Protein AF-A0A972RVZ0-F1 (afdb_monomer_lite)

Foldseek 3Di:
DDPVVVVVVVVVVVVVVVVVVVVVVVVLVVLVVVLVVPPDPDPVSSVVSVVVSVVVVVVVVVCCVPVVD

pLDDT: mean 94.27, std 8.11, range [54.34, 98.5]

Radius of gyration: 18.4 Å; chains: 1; bounding box: 46×16×48 Å

Secondary structure (DSSP, 8-state):
--HHHHHHHHHHHHHHHHHHHHHHHHHHHHHHHHHHHT--SSHHHHHHHHHHHHHHHHHHHHHHHHH--

Structure (mmCIF, N/CA/C/O backbone):
data_AF-A0A972RVZ0-F1
#
_entry.id   AF-A0A972RVZ0-F1
#
loop_
_atom_site.group_PDB
_atom_site.id
_atom_site.type_symbol
_atom_site.label_atom_id
_atom_site.label_alt_id
_atom_site.label_comp_id
_atom_site.label_asym_id
_atom_site.label_entity_id
_atom_site.label_seq_id
_atom_site.pdbx_PDB_ins_code
_atom_site.Cartn_x
_atom_site.Cartn_y
_atom_site.Cartn_z
_atom_site.occupancy
_atom_site.B_iso_or_equiv
_atom_site.auth_seq_id
_atom_site.auth_comp_id
_atom_site.auth_asym_id
_atom_site.auth_atom_id
_atom_site.pdbx_PDB_model_num
ATOM 1 N N . MET A 1 1 ? 29.443 -2.604 -25.325 1.00 64.12 1 MET A N 1
ATOM 2 C CA . MET A 1 1 ? 27.963 -2.638 -25.312 1.00 64.12 1 MET A CA 1
ATOM 3 C C . MET A 1 1 ? 27.452 -1.565 -26.257 1.00 64.12 1 MET A C 1
ATOM 5 O O . MET A 1 1 ? 27.966 -0.456 -26.199 1.00 64.12 1 MET A O 1
ATOM 9 N N . ASP A 1 2 ? 26.500 -1.894 -27.132 1.00 89.00 2 ASP A N 1
ATOM 10 C CA . ASP A 1 2 ? 25.871 -0.929 -28.045 1.00 89.00 2 ASP A CA 1
ATOM 11 C C . ASP A 1 2 ? 25.098 0.136 -27.239 1.00 89.00 2 ASP A C 1
ATOM 13 O O . ASP A 1 2 ? 24.333 -0.192 -26.329 1.00 89.00 2 ASP A O 1
ATOM 17 N N . ARG A 1 3 ? 25.307 1.420 -27.556 1.00 88.75 3 ARG A N 1
ATOM 18 C CA . ARG A 1 3 ? 24.636 2.555 -26.904 1.00 88.75 3 ARG A CA 1
ATOM 19 C C . ARG A 1 3 ? 23.113 2.476 -27.036 1.00 88.75 3 ARG A C 1
ATOM 21 O O . ARG A 1 3 ? 22.418 2.772 -26.068 1.00 88.75 3 ARG A O 1
ATOM 28 N N . LYS A 1 4 ? 22.604 2.015 -28.183 1.00 90.31 4 LYS A N 1
ATOM 29 C CA . LYS A 1 4 ? 21.162 1.831 -28.407 1.00 90.31 4 LYS A CA 1
ATOM 30 C C . LYS A 1 4 ? 20.591 0.747 -27.497 1.00 90.31 4 LYS A C 1
ATOM 32 O O . LYS A 1 4 ? 19.521 0.927 -26.922 1.00 90.31 4 LYS A O 1
ATOM 37 N N . LEU A 1 5 ? 21.330 -0.349 -27.314 1.00 93.19 5 LEU A N 1
ATOM 38 C CA . LEU A 1 5 ? 20.944 -1.425 -26.400 1.00 93.19 5 LEU A CA 1
ATOM 39 C C . LEU A 1 5 ? 20.910 -0.931 -24.944 1.00 93.19 5 LEU A C 1
ATOM 41 O O . LEU A 1 5 ? 19.968 -1.230 -24.214 1.00 93.19 5 LEU A O 1
ATOM 45 N N . LEU A 1 6 ? 21.892 -0.126 -24.527 1.00 94.75 6 LEU A N 1
ATOM 46 C CA . LEU A 1 6 ? 21.915 0.469 -23.185 1.00 94.75 6 LEU A CA 1
ATOM 47 C C . LEU A 1 6 ? 20.724 1.404 -22.933 1.00 94.75 6 LEU A C 1
ATOM 49 O O . LEU A 1 6 ? 20.141 1.369 -21.851 1.00 94.75 6 LEU A O 1
ATOM 53 N N . GLU A 1 7 ? 20.350 2.231 -23.908 1.00 95.00 7 GLU A N 1
ATOM 54 C CA . GLU A 1 7 ? 19.196 3.133 -23.796 1.00 95.00 7 GLU A CA 1
ATOM 55 C C . GLU A 1 7 ? 17.873 2.359 -23.695 1.00 95.00 7 GLU A C 1
ATOM 57 O O . GLU A 1 7 ? 17.035 2.679 -22.850 1.00 95.00 7 GLU A O 1
ATOM 62 N N . GLN A 1 8 ? 17.716 1.289 -24.479 1.00 94.69 8 GLN A N 1
ATOM 63 C CA . GLN A 1 8 ? 16.549 0.405 -24.399 1.00 94.69 8 GLN A CA 1
ATOM 64 C C . GLN A 1 8 ? 16.443 -0.298 -23.041 1.00 94.69 8 GLN A C 1
ATOM 66 O O . GLN A 1 8 ? 15.361 -0.337 -22.455 1.00 94.69 8 GLN A O 1
ATOM 71 N N . ILE A 1 9 ? 17.561 -0.809 -22.511 1.00 95.62 9 ILE A N 1
ATOM 72 C CA . ILE A 1 9 ? 17.596 -1.448 -21.189 1.00 95.62 9 ILE A CA 1
ATOM 73 C C . ILE A 1 9 ? 17.208 -0.442 -20.103 1.00 95.62 9 ILE A C 1
ATOM 75 O O . ILE A 1 9 ? 16.351 -0.747 -19.277 1.00 95.62 9 ILE A O 1
ATOM 79 N N . LYS A 1 10 ? 17.778 0.771 -20.119 1.00 94.75 10 LYS A N 1
ATOM 80 C CA . LYS A 1 10 ? 17.436 1.820 -19.143 1.00 94.75 10 LYS A CA 1
ATOM 81 C C . LYS A 1 10 ? 15.954 2.169 -19.174 1.00 94.75 10 LYS A C 1
ATOM 83 O O . LYS A 1 10 ? 15.334 2.255 -18.118 1.00 94.75 10 LYS A O 1
ATOM 88 N N . LYS A 1 11 ? 15.386 2.337 -20.371 1.00 96.25 11 LYS A N 1
ATOM 89 C CA . LYS A 1 11 ? 13.960 2.631 -20.535 1.00 96.25 11 LYS A CA 1
ATOM 90 C C . LYS A 1 11 ? 13.094 1.520 -19.941 1.00 96.25 11 LYS A C 1
ATOM 92 O O . LYS A 1 11 ? 12.221 1.809 -19.133 1.00 96.25 11 LYS A O 1
ATOM 97 N N . LYS A 1 12 ? 13.389 0.260 -20.270 1.00 96.31 12 LYS A N 1
ATOM 98 C CA . LYS A 1 12 ? 12.640 -0.891 -19.754 1.00 96.31 12 LYS A CA 1
ATOM 99 C C . LYS A 1 12 ? 12.743 -1.017 -18.232 1.00 96.31 12 LYS A C 1
ATOM 101 O O . LYS A 1 12 ? 11.749 -1.285 -17.573 1.00 96.31 12 LYS A O 1
ATOM 106 N N . VAL A 1 13 ? 13.929 -0.792 -17.663 1.00 96.81 13 VAL A N 1
ATOM 107 C CA . VAL A 1 13 ? 14.114 -0.778 -16.203 1.00 96.81 13 VAL A CA 1
ATOM 108 C C . VAL A 1 13 ? 13.269 0.322 -15.566 1.00 96.81 13 VAL A C 1
ATOM 110 O O . VAL A 1 13 ? 12.588 0.061 -14.581 1.00 96.81 13 VAL A O 1
ATOM 113 N N . GLN A 1 14 ? 13.264 1.527 -16.138 1.00 96.88 14 GLN A N 1
ATOM 114 C CA . GLN A 1 14 ? 12.454 2.628 -15.621 1.00 96.88 14 GLN A CA 1
ATOM 115 C C . GLN A 1 14 ? 10.952 2.315 -15.675 1.00 96.88 14 GLN A C 1
ATOM 117 O O . GLN A 1 14 ? 10.242 2.586 -14.712 1.00 96.88 14 GLN A O 1
ATOM 122 N N . GLU A 1 15 ? 10.473 1.727 -16.773 1.00 97.38 15 GLU A N 1
ATOM 123 C CA . GLU A 1 15 ? 9.073 1.312 -16.923 1.00 97.38 15 GLU A CA 1
ATOM 124 C C . GLU A 1 15 ? 8.674 0.268 -15.870 1.00 97.38 15 GLU A C 1
ATOM 126 O O . GLU A 1 15 ? 7.634 0.410 -15.227 1.00 97.38 15 GLU A O 1
ATOM 131 N N . GLU A 1 16 ? 9.519 -0.737 -15.629 1.00 97.06 16 GLU A N 1
ATOM 132 C CA . GLU A 1 16 ? 9.266 -1.751 -14.599 1.00 97.06 16 GLU A CA 1
ATOM 133 C C . GLU A 1 16 ? 9.310 -1.166 -13.179 1.00 97.06 16 GLU A C 1
ATOM 135 O O . GLU A 1 16 ? 8.489 -1.542 -12.343 1.00 97.06 16 GLU A O 1
ATOM 140 N N . LEU A 1 17 ? 10.209 -0.216 -12.898 1.00 96.56 17 LEU A N 1
ATOM 141 C CA . LEU A 1 17 ? 10.255 0.476 -11.604 1.00 96.56 17 LEU A CA 1
ATOM 142 C C . LEU A 1 17 ? 8.971 1.270 -11.346 1.00 96.56 17 LEU A C 1
ATOM 144 O O . LEU A 1 17 ? 8.373 1.125 -10.282 1.00 96.56 17 LEU A O 1
ATOM 148 N N . VAL A 1 18 ? 8.515 2.046 -12.335 1.00 97.88 18 VAL A N 1
ATOM 149 C CA . VAL A 1 18 ? 7.257 2.804 -12.244 1.00 97.88 18 VAL A CA 1
ATOM 150 C C . VAL A 1 18 ? 6.075 1.856 -12.048 1.00 97.88 18 VAL A C 1
ATOM 152 O O . VAL A 1 18 ? 5.236 2.080 -11.179 1.00 97.88 18 VAL A O 1
ATOM 155 N N . LYS A 1 19 ? 6.025 0.753 -12.802 1.00 97.81 19 LYS A N 1
ATOM 156 C CA . LYS A 1 19 ? 4.981 -0.264 -12.649 1.00 97.81 19 LYS A CA 1
ATOM 157 C C . LYS A 1 19 ? 4.973 -0.867 -11.241 1.00 97.81 19 LYS A C 1
ATOM 159 O O . LYS A 1 19 ? 3.911 -0.983 -10.636 1.00 97.81 19 LYS A O 1
ATOM 164 N N . LYS A 1 20 ? 6.141 -1.215 -10.693 1.00 95.94 20 LYS A N 1
ATOM 165 C CA . LYS A 1 20 ? 6.263 -1.774 -9.336 1.00 95.94 20 LYS A CA 1
ATOM 166 C C . LYS A 1 20 ? 5.869 -0.783 -8.249 1.00 95.94 20 LYS A C 1
ATOM 168 O O . LYS A 1 20 ? 5.295 -1.195 -7.237 1.00 95.94 20 LYS A O 1
ATOM 173 N N . GLU A 1 21 ? 6.162 0.497 -8.445 1.00 96.56 21 GLU A N 1
ATOM 174 C CA . GLU A 1 21 ? 5.727 1.561 -7.544 1.00 96.56 21 GLU A CA 1
ATOM 175 C C . GLU A 1 21 ? 4.200 1.685 -7.538 1.00 96.56 21 GLU A C 1
ATOM 177 O O . GLU A 1 21 ? 3.598 1.639 -6.465 1.00 96.56 21 GLU A O 1
ATOM 182 N N . ILE A 1 22 ? 3.570 1.726 -8.718 1.00 98.12 22 ILE A N 1
ATOM 183 C CA . ILE A 1 22 ? 2.107 1.754 -8.861 1.00 98.12 22 ILE A CA 1
ATOM 184 C C . ILE A 1 22 ? 1.473 0.537 -8.178 1.00 98.12 22 ILE A C 1
ATOM 186 O O . ILE A 1 22 ? 0.643 0.714 -7.289 1.00 98.12 22 ILE A O 1
ATOM 190 N N . GLU A 1 23 ? 1.919 -0.683 -8.502 1.00 97.62 23 GLU A N 1
ATOM 191 C CA . GLU A 1 23 ? 1.409 -1.925 -7.895 1.00 97.62 23 GLU A CA 1
ATOM 192 C C . GLU A 1 23 ? 1.516 -1.896 -6.358 1.00 97.62 23 GLU A C 1
ATOM 194 O O . GLU A 1 23 ? 0.625 -2.355 -5.636 1.00 97.62 23 GLU A O 1
ATOM 199 N N . SER A 1 24 ? 2.615 -1.343 -5.836 1.00 96.75 24 SER A N 1
ATOM 200 C CA . SER A 1 24 ? 2.837 -1.223 -4.394 1.00 96.75 24 SER A CA 1
ATOM 201 C C . SER A 1 24 ? 1.880 -0.219 -3.749 1.00 96.75 24 SER A C 1
ATOM 203 O O . SER A 1 24 ? 1.337 -0.498 -2.678 1.00 96.75 24 SER A O 1
ATOM 205 N N . LEU A 1 25 ? 1.663 0.935 -4.384 1.00 98.12 25 LEU A N 1
ATOM 206 C CA . LEU A 1 25 ? 0.744 1.966 -3.904 1.00 98.12 25 LEU A CA 1
ATOM 207 C C . LEU A 1 25 ? -0.712 1.496 -3.953 1.00 98.12 25 LEU A C 1
ATOM 209 O O . LEU A 1 25 ? -1.428 1.658 -2.966 1.00 98.12 25 LEU A O 1
ATOM 213 N N . GLU A 1 26 ? -1.135 0.865 -5.049 1.00 98.50 26 GLU A N 1
ATOM 214 C CA . GLU A 1 26 ? -2.485 0.313 -5.210 1.00 98.50 26 GLU A CA 1
ATOM 215 C C . GLU A 1 26 ? -2.795 -0.735 -4.141 1.00 98.50 26 GLU A C 1
ATOM 217 O O . GLU A 1 26 ? -3.852 -0.691 -3.506 1.00 98.50 26 GLU A O 1
ATOM 222 N N . TYR A 1 27 ? -1.848 -1.639 -3.876 1.00 97.81 27 TYR A N 1
ATOM 223 C CA . TYR A 1 27 ? -1.992 -2.624 -2.812 1.00 97.81 27 TYR A CA 1
ATOM 224 C C . TYR A 1 27 ? -2.226 -1.949 -1.454 1.00 97.81 27 TYR A C 1
ATOM 226 O O . TYR A 1 27 ? -3.204 -2.261 -0.769 1.00 97.81 27 TYR A O 1
ATOM 234 N N . TRP A 1 28 ? -1.375 -0.996 -1.065 1.00 97.94 28 TRP A N 1
ATOM 235 C CA . TRP A 1 28 ? -1.506 -0.338 0.237 1.00 97.94 28 TRP A CA 1
ATOM 236 C C . TRP A 1 28 ? -2.752 0.533 0.350 1.00 97.94 28 TRP A C 1
ATOM 238 O O . TRP A 1 28 ? -3.380 0.549 1.410 1.00 97.94 28 TRP A O 1
ATOM 248 N N . LEU A 1 29 ? -3.145 1.201 -0.734 1.00 98.25 29 LEU A N 1
ATOM 249 C CA . LEU A 1 29 ? -4.397 1.941 -0.793 1.00 98.25 29 LEU A CA 1
ATOM 250 C C . LEU A 1 29 ? -5.590 1.004 -0.581 1.00 98.25 29 LEU A C 1
ATOM 252 O O . LEU A 1 29 ? -6.444 1.300 0.252 1.00 98.25 29 LEU A O 1
ATOM 256 N N . SER A 1 30 ? -5.616 -0.148 -1.258 1.00 98.12 30 SER A N 1
ATOM 257 C CA . SER A 1 30 ? -6.694 -1.132 -1.108 1.00 98.12 30 SER A CA 1
ATOM 258 C C . SER A 1 30 ? -6.790 -1.670 0.325 1.00 98.12 30 SER A C 1
ATOM 260 O O . SER A 1 30 ? -7.881 -1.811 0.877 1.00 98.12 30 SER A O 1
ATOM 262 N N . GLU A 1 31 ? -5.653 -1.910 0.979 1.00 97.81 31 GLU A N 1
ATOM 263 C CA . GLU A 1 31 ? -5.613 -2.368 2.366 1.00 97.81 31 GLU A CA 1
ATOM 264 C C . GLU A 1 31 ? -6.090 -1.290 3.348 1.00 97.81 31 GLU A C 1
ATOM 266 O O . GLU A 1 31 ? -6.773 -1.608 4.323 1.00 97.81 31 GLU A O 1
ATOM 271 N N . LEU A 1 32 ? -5.786 -0.016 3.087 1.00 97.88 32 LEU A N 1
ATOM 272 C CA . LEU A 1 32 ? -6.288 1.097 3.891 1.00 97.88 32 LEU A CA 1
ATOM 273 C C . LEU A 1 32 ? -7.790 1.326 3.672 1.00 97.88 32 LEU A C 1
ATOM 275 O O . LEU A 1 32 ? -8.524 1.556 4.632 1.00 97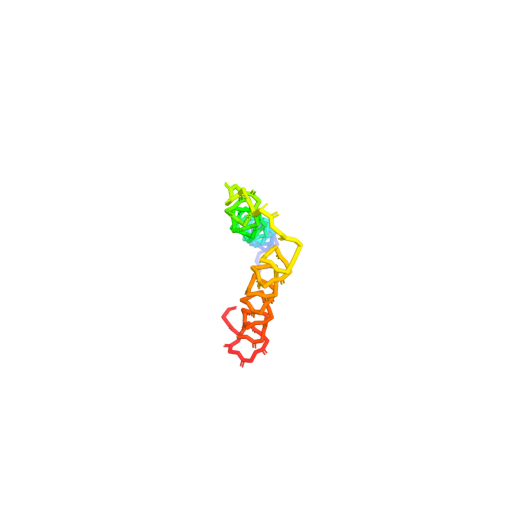.88 32 LEU A O 1
ATOM 279 N N . GLN A 1 33 ? -8.270 1.206 2.432 1.00 97.88 33 GLN A N 1
ATOM 280 C CA . GLN A 1 33 ? -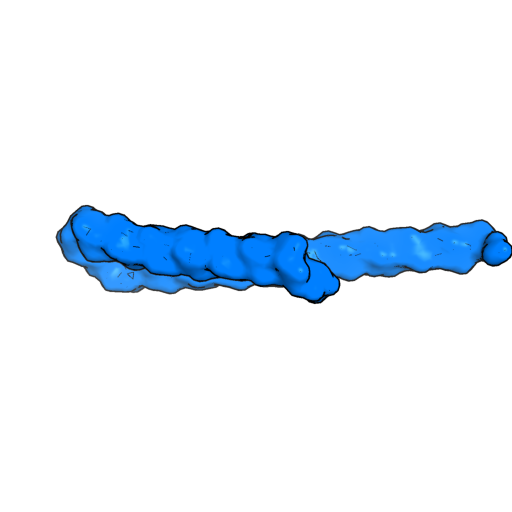9.696 1.275 2.106 1.00 97.88 33 GLN A CA 1
ATOM 281 C C . GLN A 1 33 ? -10.488 0.183 2.829 1.00 97.88 33 GLN A C 1
ATOM 283 O O . GLN A 1 33 ? -11.567 0.463 3.348 1.00 97.88 33 GLN A O 1
ATOM 288 N N . LYS A 1 34 ? -9.932 -1.032 2.955 1.00 96.88 34 LYS A N 1
ATOM 289 C CA . LYS A 1 34 ? -10.533 -2.096 3.774 1.00 96.88 34 LYS A CA 1
ATOM 290 C C . LYS A 1 34 ? -10.688 -1.663 5.227 1.00 96.88 34 LYS A C 1
ATOM 292 O O . LYS A 1 34 ? -11.767 -1.851 5.777 1.00 96.88 34 LYS A O 1
ATOM 297 N N . VAL A 1 35 ? -9.662 -1.057 5.835 1.00 96.81 35 VAL A N 1
ATOM 298 C CA . VAL A 1 35 ? -9.765 -0.507 7.200 1.00 96.81 35 VAL A CA 1
ATOM 299 C C . VAL A 1 35 ? -10.892 0.521 7.267 1.00 96.81 35 VAL A C 1
ATOM 301 O O . VAL A 1 35 ? -11.782 0.381 8.096 1.00 96.81 35 VAL A O 1
ATOM 304 N N . TYR A 1 36 ? -10.913 1.496 6.360 1.00 94.50 36 TYR A N 1
ATOM 305 C CA . TYR A 1 36 ? -11.937 2.543 6.343 1.00 94.50 36 TYR A CA 1
ATOM 306 C C . TYR A 1 36 ? -13.367 1.995 6.177 1.00 94.50 36 TYR A C 1
ATOM 308 O O . TYR A 1 36 ? -14.294 2.451 6.841 1.00 94.50 36 TYR A O 1
ATOM 316 N N . SER A 1 37 ? -13.547 0.972 5.337 1.00 96.56 37 SER A N 1
ATOM 317 C CA . SER A 1 37 ? -14.859 0.387 5.031 1.00 96.56 37 SER A CA 1
ATOM 318 C C . SER A 1 37 ? -15.507 -0.393 6.182 1.00 96.56 37 SER A C 1
ATOM 320 O O . SER A 1 37 ? -16.686 -0.725 6.096 1.00 96.56 37 SER A O 1
ATOM 322 N N . LYS A 1 38 ? -14.773 -0.685 7.265 1.00 94.81 38 LYS A N 1
ATOM 323 C CA . LYS A 1 38 ? -15.274 -1.497 8.387 1.00 94.81 38 LYS A CA 1
ATOM 324 C C . LYS A 1 38 ? -16.306 -0.794 9.270 1.00 94.81 38 LYS A C 1
ATOM 326 O O . LYS A 1 38 ? -16.907 -1.460 10.106 1.00 94.81 38 LYS A O 1
ATOM 331 N N . GLY A 1 39 ? -16.513 0.516 9.111 1.00 91.94 39 GLY A N 1
ATOM 332 C CA . GLY A 1 39 ? -17.544 1.248 9.854 1.00 91.94 39 GLY A CA 1
ATOM 333 C C . GLY A 1 39 ? -17.364 1.167 11.374 1.00 91.94 39 GLY A C 1
ATOM 334 O O . GLY A 1 39 ? -18.326 0.886 12.090 1.00 91.94 39 GLY A O 1
ATOM 335 N N . HIS A 1 40 ? -16.129 1.365 11.855 1.00 95.50 40 HIS A N 1
ATOM 336 C CA . HIS A 1 40 ? -15.783 1.297 13.280 1.00 95.50 40 HIS A CA 1
ATOM 337 C C . HIS A 1 40 ? -16.705 2.174 14.124 1.00 95.50 40 HIS A C 1
ATOM 339 O O . HIS A 1 40 ? -16.921 3.344 13.807 1.00 95.50 40 HIS A O 1
ATOM 345 N N . GLN A 1 41 ? -17.216 1.617 15.217 1.00 95.81 41 GLN A N 1
ATOM 346 C CA . GLN A 1 41 ? -18.155 2.317 16.096 1.00 95.81 41 GLN A CA 1
ATOM 347 C C . GLN A 1 41 ? -17.418 3.157 17.138 1.00 95.81 41 GLN A C 1
ATOM 349 O O . GLN A 1 41 ? -17.957 4.128 17.670 1.00 95.81 41 GLN A O 1
ATOM 354 N N . THR A 1 42 ? -16.165 2.796 17.426 1.00 97.56 42 THR A N 1
ATOM 355 C CA . THR A 1 42 ? -15.357 3.462 18.440 1.00 97.56 42 THR A CA 1
ATOM 356 C C . THR A 1 42 ? -13.957 3.806 17.932 1.00 97.56 42 THR A C 1
ATOM 358 O O . THR A 1 42 ? -13.358 3.119 17.101 1.00 97.56 42 THR A O 1
ATOM 361 N N . LEU A 1 43 ? -13.386 4.888 18.467 1.00 96.06 43 LEU A N 1
ATOM 362 C CA . LEU A 1 43 ? -12.018 5.298 18.143 1.00 96.06 43 LEU A CA 1
ATOM 363 C C . LEU A 1 43 ? -10.959 4.224 18.489 1.00 96.06 43 LEU A C 1
ATOM 365 O O . LEU A 1 43 ? -10.009 4.073 17.716 1.00 96.06 43 LEU A O 1
ATOM 369 N N . PRO A 1 44 ? -11.059 3.476 19.609 1.00 97.75 44 PRO A N 1
ATOM 370 C CA . PRO A 1 44 ? -10.144 2.371 19.892 1.00 97.75 44 PRO A CA 1
ATOM 371 C C . PRO A 1 44 ? -10.135 1.269 18.823 1.00 97.75 44 PRO A C 1
ATOM 373 O O . PRO A 1 44 ? -9.053 0.797 18.475 1.00 97.75 44 PRO A O 1
ATOM 376 N N . GLU A 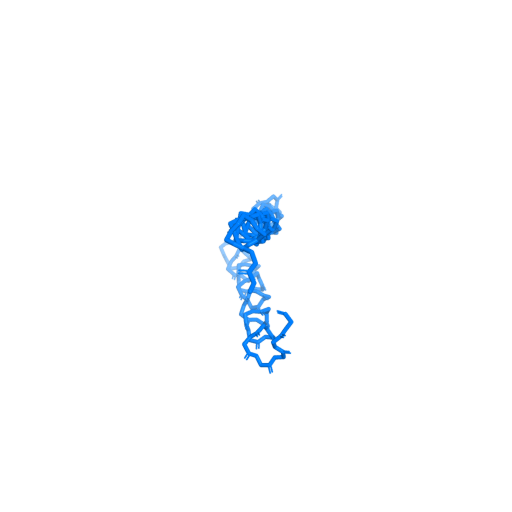1 45 ? -11.291 0.898 18.264 1.00 96.81 45 GLU A N 1
ATOM 377 C CA . GLU A 1 45 ? -11.378 -0.091 17.176 1.00 96.81 45 GLU A CA 1
ATOM 378 C C . GLU A 1 45 ? -10.618 0.381 15.931 1.00 96.81 45 GLU A C 1
ATOM 380 O O . GLU A 1 45 ? -9.754 -0.336 15.422 1.00 96.81 45 GLU A O 1
ATOM 385 N N . LEU A 1 46 ? -10.854 1.628 15.505 1.00 97.38 46 LEU A N 1
ATOM 386 C CA . LEU A 1 46 ? -10.139 2.234 14.380 1.00 97.38 46 LEU A CA 1
ATOM 387 C C . LEU A 1 46 ? -8.623 2.272 14.632 1.00 97.38 46 LEU A C 1
ATOM 389 O O . LEU A 1 46 ? -7.829 1.915 13.761 1.00 97.38 46 LEU A O 1
ATOM 393 N N . LYS A 1 47 ? -8.198 2.675 15.838 1.00 97.56 47 LYS A N 1
ATOM 394 C CA . LYS A 1 47 ? -6.774 2.710 16.217 1.00 97.56 47 LYS A CA 1
ATOM 395 C C . LYS A 1 47 ? -6.131 1.322 16.180 1.00 97.56 47 LYS A C 1
ATOM 397 O O . LYS A 1 47 ? -4.969 1.215 15.787 1.00 97.56 47 LYS A O 1
ATOM 402 N N . SER A 1 48 ? -6.859 0.284 16.591 1.00 97.88 48 SER A N 1
ATOM 403 C CA . SER A 1 48 ? -6.388 -1.104 16.544 1.00 97.88 48 SER A CA 1
ATOM 404 C C . SER A 1 48 ? -6.136 -1.550 15.103 1.00 97.88 48 SER A C 1
ATOM 406 O O . SER A 1 48 ? -5.041 -2.012 14.778 1.00 97.88 48 SER A O 1
ATOM 408 N N . ASP A 1 49 ? -7.097 -1.321 14.210 1.00 97.62 49 ASP A N 1
ATOM 409 C CA . ASP A 1 49 ? -6.973 -1.717 12.807 1.00 97.62 49 ASP A CA 1
ATOM 410 C C . ASP A 1 49 ? -5.906 -0.919 12.051 1.00 97.62 49 ASP A C 1
ATOM 412 O O . ASP A 1 49 ? -5.142 -1.487 11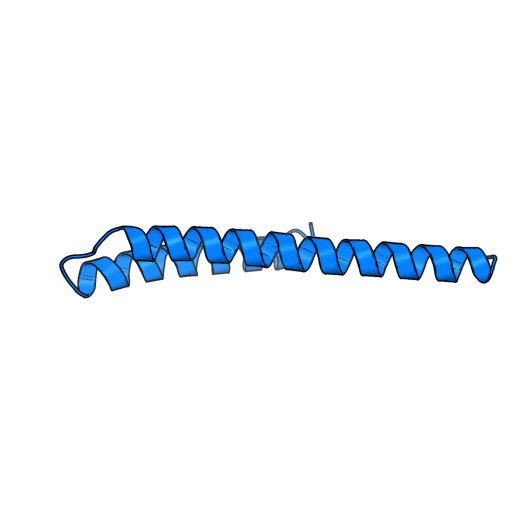.266 1.00 97.62 49 ASP A O 1
ATOM 416 N N . LEU A 1 50 ? -5.785 0.383 12.326 1.00 98.25 50 LEU A N 1
ATOM 417 C CA . LEU A 1 50 ? -4.700 1.200 11.783 1.00 98.25 50 LEU A CA 1
ATOM 418 C C . LEU A 1 50 ? -3.330 0.704 12.257 1.00 98.25 50 LEU A C 1
ATOM 420 O O . LEU A 1 50 ? -2.386 0.673 11.46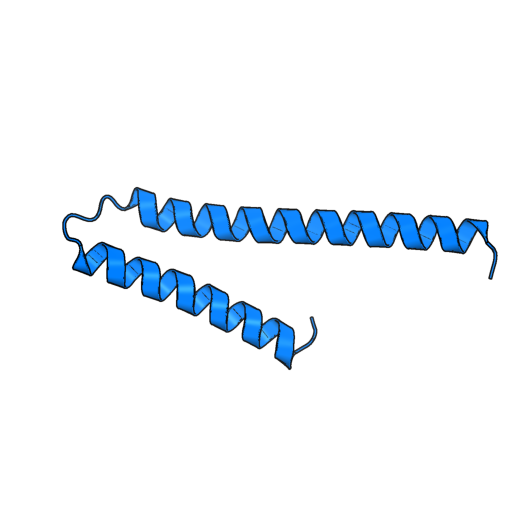7 1.00 98.25 50 LEU A O 1
ATOM 424 N N . ARG A 1 51 ? -3.205 0.274 13.522 1.00 98.25 51 ARG A N 1
ATOM 425 C CA . ARG A 1 51 ? -1.965 -0.331 14.031 1.00 98.25 51 ARG A CA 1
ATOM 426 C C . ARG A 1 51 ? -1.624 -1.606 13.264 1.00 98.25 51 ARG A C 1
ATOM 428 O O . ARG A 1 51 ? -0.507 -1.714 12.769 1.00 98.25 51 ARG A O 1
ATOM 435 N N . GLN A 1 52 ? -2.588 -2.506 13.077 1.00 97.75 52 GLN A N 1
ATOM 436 C CA . GLN A 1 52 ? -2.382 -3.731 12.295 1.00 97.75 52 GLN A CA 1
ATOM 437 C C . GLN A 1 52 ? -1.977 -3.433 10.843 1.00 97.75 52 GLN A C 1
ATOM 439 O O . GLN A 1 52 ? -1.075 -4.073 10.299 1.00 97.75 52 GLN A O 1
ATOM 444 N N . PHE A 1 53 ? -2.604 -2.442 10.203 1.00 98.12 53 PHE A N 1
ATOM 445 C CA . PHE A 1 53 ? -2.216 -1.983 8.868 1.00 98.12 53 PHE A CA 1
ATOM 446 C C . PHE A 1 53 ? -0.760 -1.489 8.833 1.00 98.12 53 PHE A C 1
ATOM 448 O O . PHE A 1 53 ? 0.024 -1.963 8.007 1.00 98.12 53 PHE A O 1
ATOM 455 N N . MET A 1 54 ? -0.37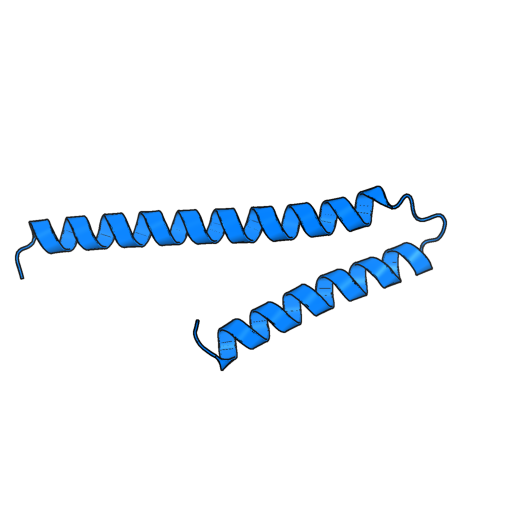0 -0.615 9.767 1.00 98.25 54 MET A N 1
ATOM 456 C CA . MET A 1 54 ? 1.000 -0.098 9.860 1.00 98.25 54 MET A CA 1
ATOM 457 C C . MET A 1 54 ? 2.030 -1.194 10.145 1.00 98.25 54 MET A C 1
ATOM 459 O O . MET A 1 54 ? 3.126 -1.163 9.584 1.00 98.25 54 MET A O 1
ATOM 463 N N . ASP A 1 55 ? 1.703 -2.175 10.983 1.00 98.25 55 ASP A N 1
ATOM 464 C CA . ASP A 1 55 ? 2.610 -3.279 11.299 1.00 98.25 55 ASP A CA 1
ATOM 465 C C . ASP A 1 55 ? 2.853 -4.166 10.070 1.00 98.25 55 ASP A C 1
ATOM 467 O O . ASP A 1 55 ? 3.994 -4.542 9.794 1.00 98.25 55 ASP A O 1
ATOM 471 N N . ARG A 1 56 ? 1.825 -4.410 9.244 1.00 97.38 56 ARG A N 1
ATOM 472 C CA . ARG A 1 56 ? 1.997 -5.089 7.946 1.00 97.38 56 ARG A CA 1
ATOM 473 C C . ARG A 1 56 ? 2.914 -4.303 7.006 1.00 97.38 56 ARG A C 1
ATOM 475 O O . ARG A 1 56 ? 3.785 -4.910 6.378 1.00 97.38 56 ARG A O 1
ATOM 482 N N . MET A 1 57 ? 2.771 -2.976 6.934 1.00 97.44 57 MET A N 1
ATOM 483 C CA . MET A 1 57 ? 3.679 -2.123 6.151 1.00 97.44 57 MET A CA 1
ATOM 484 C C . MET A 1 57 ? 5.122 -2.231 6.642 1.00 97.44 57 MET A C 1
ATOM 486 O O . MET A 1 57 ? 6.025 -2.497 5.847 1.00 97.44 57 MET A O 1
ATOM 490 N N . LYS A 1 58 ? 5.344 -2.090 7.954 1.00 97.50 58 LYS A N 1
ATOM 491 C CA . LYS A 1 58 ? 6.673 -2.199 8.572 1.00 97.50 58 LYS A CA 1
ATOM 492 C C . LYS A 1 58 ? 7.315 -3.557 8.309 1.00 97.50 58 LYS A C 1
ATOM 494 O O . LYS A 1 58 ? 8.473 -3.605 7.903 1.00 97.50 58 LYS A O 1
ATOM 499 N N . ASN A 1 59 ? 6.561 -4.645 8.463 1.00 96.00 59 ASN A N 1
ATOM 500 C CA . ASN A 1 59 ? 7.051 -5.999 8.207 1.00 96.00 59 ASN A CA 1
ATOM 501 C C . ASN A 1 59 ? 7.466 -6.188 6.745 1.00 96.00 59 ASN A C 1
ATOM 503 O O . ASN A 1 59 ? 8.512 -6.782 6.471 1.00 96.00 59 ASN A O 1
ATOM 507 N N . ARG A 1 60 ? 6.693 -5.645 5.795 1.00 94.50 60 ARG A N 1
ATOM 508 C CA . ARG A 1 60 ? 7.048 -5.702 4.372 1.00 94.50 60 ARG A CA 1
ATOM 509 C C . ARG A 1 60 ? 8.297 -4.874 4.069 1.00 94.50 60 ARG A C 1
ATOM 511 O O . ARG A 1 60 ? 9.192 -5.385 3.407 1.00 94.50 60 ARG A O 1
ATOM 518 N N . ILE A 1 61 ? 8.412 -3.662 4.616 1.00 95.56 61 ILE A N 1
ATOM 519 C CA . ILE A 1 61 ? 9.625 -2.832 4.498 1.00 95.56 61 ILE A CA 1
ATOM 520 C C . ILE A 1 61 ? 10.843 -3.570 5.062 1.00 95.56 61 ILE A C 1
ATOM 522 O O . ILE A 1 61 ? 11.883 -3.630 4.411 1.00 95.56 61 ILE A O 1
ATOM 526 N N . GLN A 1 62 ? 10.721 -4.165 6.250 1.00 96.31 62 GLN A N 1
ATOM 527 C CA . GLN A 1 62 ? 11.809 -4.910 6.877 1.00 96.31 62 GLN A CA 1
ATOM 528 C C . GLN A 1 62 ? 12.209 -6.133 6.047 1.00 96.31 62 GLN A C 1
ATOM 530 O O . GLN A 1 62 ? 13.395 -6.425 5.900 1.00 96.31 62 GLN A O 1
ATOM 535 N N . THR A 1 63 ? 11.232 -6.825 5.462 1.00 93.75 63 THR A N 1
ATOM 536 C CA . THR A 1 63 ? 11.483 -7.971 4.582 1.00 93.75 63 THR A CA 1
ATOM 537 C C . THR A 1 63 ? 12.249 -7.543 3.334 1.00 93.75 63 THR A C 1
ATOM 539 O O . THR A 1 63 ? 13.256 -8.164 3.011 1.00 93.75 63 THR A O 1
ATOM 542 N N . LEU A 1 64 ? 11.841 -6.451 2.680 1.00 91.62 64 LEU A N 1
ATOM 543 C CA . LEU A 1 64 ? 12.535 -5.919 1.503 1.00 91.62 64 LEU A CA 1
ATOM 544 C C . LEU A 1 64 ? 13.964 -5.464 1.841 1.00 91.62 64 LEU A C 1
ATOM 546 O O . LEU A 1 64 ? 14.896 -5.778 1.110 1.00 91.62 64 LEU A O 1
ATOM 550 N N . LYS A 1 65 ? 14.163 -4.813 2.996 1.00 91.62 65 LYS A N 1
ATOM 551 C CA . LYS A 1 65 ? 15.492 -4.386 3.469 1.00 91.62 65 LYS A CA 1
ATOM 552 C C . LYS A 1 65 ? 16.441 -5.543 3.786 1.00 91.62 65 LYS A C 1
ATOM 554 O O . LYS A 1 65 ? 17.642 -5.395 3.609 1.00 91.62 65 LYS A O 1
ATOM 559 N N . THR A 1 66 ? 15.925 -6.653 4.312 1.00 89.88 66 THR A N 1
ATOM 560 C CA . THR A 1 66 ? 16.757 -7.771 4.797 1.00 89.88 66 THR A CA 1
ATOM 561 C C . THR A 1 66 ? 16.961 -8.872 3.768 1.00 89.88 66 THR A C 1
ATOM 563 O O . THR A 1 66 ? 18.023 -9.485 3.752 1.00 89.88 66 THR A O 1
ATOM 566 N N . LYS A 1 67 ? 15.959 -9.148 2.928 1.00 78.06 67 LYS A N 1
ATOM 567 C CA . LYS A 1 67 ? 15.990 -10.268 1.977 1.00 78.06 67 LYS A CA 1
ATOM 568 C C . LYS A 1 67 ? 16.279 -9.852 0.538 1.00 78.06 67 LYS A C 1
ATOM 570 O O . LYS A 1 67 ? 16.526 -10.742 -0.264 1.00 78.06 67 LYS A O 1
ATOM 575 N N . GLY A 1 68 ? 16.263 -8.551 0.226 1.00 59.81 68 GLY A N 1
ATOM 576 C CA . GLY A 1 68 ? 16.638 -8.035 -1.094 1.00 59.81 68 GLY A CA 1
ATOM 577 C C . GLY A 1 68 ? 15.916 -8.729 -2.251 1.00 59.81 68 GLY A C 1
ATOM 578 O O . GLY A 1 68 ? 16.571 -9.120 -3.213 1.00 59.81 68 GLY A O 1
ATOM 579 N N . LEU A 1 69 ? 14.601 -8.940 -2.119 1.00 54.34 69 LEU A N 1
ATOM 580 C CA . LEU A 1 69 ? 13.755 -9.296 -3.263 1.00 54.34 69 LEU A CA 1
ATOM 581 C C . LEU A 1 69 ? 13.577 -8.083 -4.174 1.00 54.34 69 LEU A C 1
ATOM 583 O O . LEU A 1 69 ? 13.305 -6.992 -3.618 1.00 54.34 69 LEU A O 1
#

Sequence (69 aa):
MDRKLLEQIKKKVQEELVKKEIESLEYWLSELQKVYSKGHQTLPELKSDLRQFMDRMKNRIQTLKTKGL